Protein AF-W9HS06-F1 (afdb_monomer)

Organism: NCBI:txid660029

Secondary structure (DSSP, 8-state):
-EEEESS-EEEPPP-EEEEEEEGGGEEEEEEEEEEESS-TTS-HHHHHHHIIIIIHHHHHHHHHTT---EEEE---EEEETTEEEE-

Foldseek 3Di:
DWFDQLQDIDDDAPKDFLQAPDPPNDDDGHPTPDMDPNDPVQDPVLVVCCCVVPVNVVSVVCVVVVHGDGGDDDWDWDQDPVGTDTD

InterPro domains:
  IPR000115 Phosphoribosylglycinamide synthetase [PTHR43472] (1-86)
  IPR020561 Phosphoribosylglycinamide synthetase, ATP-grasp (A) domain [PF01071] (1-85)

Nearest PDB structures (foldseek):
  7lvo-assembly1_A  TM=9.829E-01  e=1.763E-05  Cryptococcus neoformans H99
  2qk4-assembly1_A  TM=9.351E-01  e=1.544E-05  Homo sapiens
  2qk4-assembly2_B  TM=9.297E-01  e=1.445E-05  Homo sapiens
  5vev-assembly2_B  TM=9.594E-01  e=4.466E-05  Neisseria gono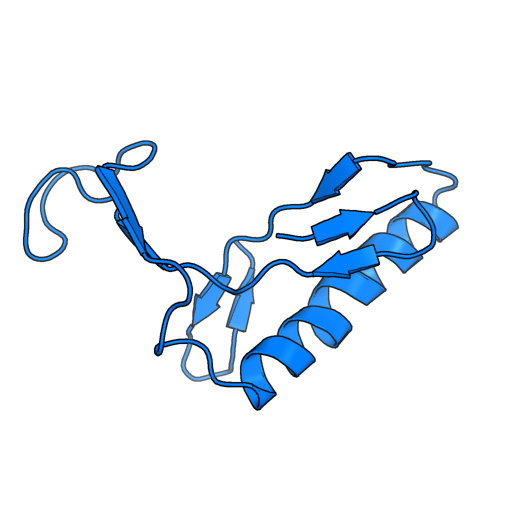rrhoeae NCCP11945
  2yw2-assembly1_A  TM=9.746E-01  e=1.209E-04  Aquifex aeolicus

Radius of gyration: 14.61 Å; Cα contacts (8 Å, |Δi|>4): 122; chains: 1; bounding box: 32×26×40 Å

Structure (mmCIF, N/CA/C/O backbone):
data_AF-W9HS06-F1
#
_entry.id   AF-W9HS06-F1
#
loop_
_atom_site.group_PDB
_atom_site.id
_atom_site.type_symbol
_atom_site.label_atom_id
_atom_site.label_alt_id
_atom_site.label_comp_id
_atom_site.label_asym_id
_atom_site.label_entity_id
_atom_site.label_seq_id
_atom_site.pdbx_PDB_ins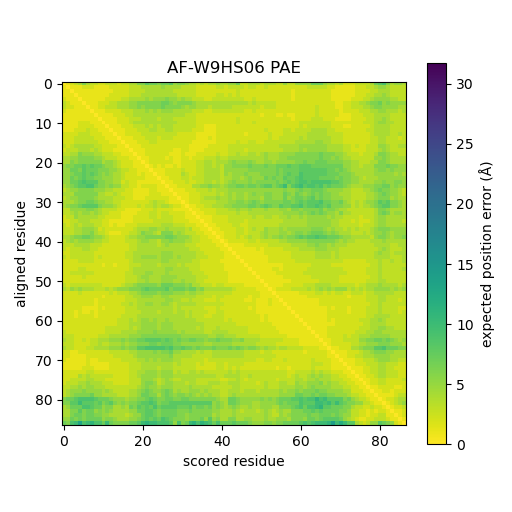_code
_atom_site.Cartn_x
_atom_site.Cartn_y
_atom_site.Cartn_z
_atom_site.occupancy
_atom_site.B_iso_or_equiv
_atom_site.auth_seq_id
_atom_site.auth_comp_id
_atom_site.auth_asym_id
_atom_site.auth_atom_id
_atom_site.pdbx_PDB_model_num
ATOM 1 N N . MET A 1 1 ? -2.526 -1.720 -0.640 1.00 93.38 1 MET A N 1
ATOM 2 C CA . MET A 1 1 ? -3.746 -0.897 -0.482 1.00 93.38 1 MET A CA 1
ATOM 3 C C . MET A 1 1 ? -4.685 -1.589 0.490 1.00 93.38 1 MET A C 1
ATOM 5 O O . MET A 1 1 ? -4.714 -2.815 0.492 1.00 93.38 1 MET A O 1
ATOM 9 N N . ALA A 1 2 ? -5.446 -0.838 1.281 1.00 95.88 2 ALA A N 1
ATOM 10 C CA . ALA A 1 2 ? -6.514 -1.349 2.133 1.00 95.88 2 ALA A CA 1
ATOM 11 C C . ALA A 1 2 ? -7.776 -0.497 2.013 1.00 95.88 2 ALA A C 1
ATOM 13 O O . ALA A 1 2 ? -7.685 0.698 1.736 1.00 95.88 2 ALA A O 1
ATOM 14 N N . LEU A 1 3 ? -8.925 -1.118 2.268 1.00 97.50 3 LEU A N 1
ATOM 15 C CA . LEU A 1 3 ? -10.174 -0.439 2.599 1.00 97.50 3 LEU A CA 1
ATOM 16 C C . LEU A 1 3 ? -10.294 -0.394 4.125 1.00 97.50 3 LEU A C 1
ATOM 18 O O . LEU A 1 3 ? -10.092 -1.418 4.777 1.00 97.50 3 LEU A O 1
ATOM 22 N N . THR A 1 4 ? -10.623 0.760 4.691 1.00 96.75 4 THR A N 1
ATOM 23 C CA . THR A 1 4 ? -10.801 0.955 6.133 1.00 96.75 4 THR A CA 1
ATOM 24 C C . THR A 1 4 ? -12.099 1.696 6.438 1.00 96.75 4 THR A C 1
ATOM 26 O O . THR A 1 4 ? -12.561 2.510 5.641 1.00 96.75 4 THR A O 1
ATOM 29 N N . ASP A 1 5 ? -12.688 1.405 7.595 1.00 95.38 5 ASP A N 1
ATOM 30 C CA . ASP A 1 5 ? -13.807 2.152 8.182 1.00 95.38 5 ASP A CA 1
ATOM 31 C C . ASP A 1 5 ? -13.332 3.208 9.210 1.00 95.38 5 ASP A C 1
ATOM 33 O O . ASP A 1 5 ? -14.148 3.785 9.923 1.00 95.38 5 ASP A O 1
ATOM 37 N N . GLY A 1 6 ? -12.016 3.442 9.311 1.00 93.31 6 GLY A N 1
ATOM 38 C CA . GLY A 1 6 ? -11.378 4.300 10.315 1.00 93.31 6 GLY A CA 1
ATOM 39 C C . GLY A 1 6 ? -10.941 3.573 11.595 1.00 93.31 6 GLY A C 1
ATOM 40 O O . GLY A 1 6 ? -10.199 4.143 12.392 1.00 93.31 6 GLY A O 1
ATOM 41 N N . ARG A 1 7 ? -11.349 2.314 11.809 1.00 93.00 7 ARG A N 1
ATOM 42 C CA . ARG A 1 7 ? -10.996 1.513 13.006 1.00 93.00 7 ARG A CA 1
ATOM 43 C C . ARG A 1 7 ? -10.461 0.127 12.663 1.00 93.00 7 ARG A C 1
ATOM 45 O O . ARG A 1 7 ? -9.536 -0.366 13.301 1.00 93.00 7 ARG A O 1
ATOM 52 N N . ASN A 1 8 ? -11.040 -0.485 11.644 1.00 94.25 8 ASN A N 1
ATOM 53 C CA . ASN A 1 8 ? -10.691 -1.767 11.062 1.00 94.25 8 ASN A CA 1
ATOM 54 C C . ASN A 1 8 ? -10.251 -1.555 9.615 1.00 94.25 8 ASN A C 1
ATOM 56 O O . ASN A 1 8 ? -10.539 -0.531 8.991 1.00 94.25 8 ASN A O 1
ATOM 60 N N . PHE A 1 9 ? -9.567 -2.544 9.050 1.00 96.00 9 PHE A N 1
ATOM 61 C CA . PHE A 1 9 ? -9.172 -2.505 7.651 1.00 96.00 9 PHE A CA 1
ATOM 62 C C . PHE A 1 9 ? -9.136 -3.900 7.033 1.00 96.00 9 PHE A C 1
ATOM 64 O O . PHE A 1 9 ? -8.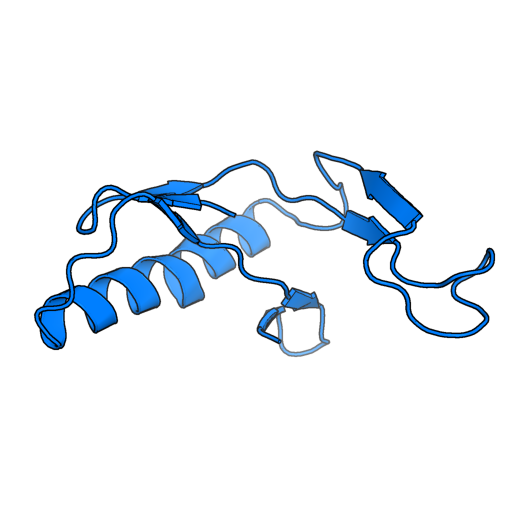943 -4.902 7.718 1.00 96.00 9 PHE A O 1
ATOM 71 N N . THR A 1 10 ? -9.294 -3.955 5.715 1.00 96.19 10 THR A N 1
ATOM 72 C CA . THR A 1 10 ? -9.078 -5.145 4.888 1.00 96.19 10 THR A CA 1
ATOM 73 C C . THR A 1 10 ? -8.071 -4.802 3.801 1.00 96.19 10 THR A C 1
ATOM 75 O O . THR A 1 10 ? -8.260 -3.843 3.052 1.00 96.19 10 THR A O 1
ATOM 78 N N . MET A 1 11 ? -6.987 -5.571 3.720 1.00 95.00 11 MET A N 1
ATOM 79 C CA . MET A 1 11 ? -5.944 -5.378 2.712 1.00 95.00 11 MET A CA 1
ATOM 80 C C . MET A 1 11 ? -6.347 -6.020 1.381 1.00 95.00 11 MET A C 1
ATOM 82 O O . MET A 1 11 ? -6.794 -7.164 1.343 1.00 95.00 11 MET A O 1
ATOM 86 N N . PHE A 1 12 ? -6.119 -5.303 0.285 1.00 95.50 12 PHE A N 1
ATOM 87 C CA . PHE A 1 12 ? -6.158 -5.862 -1.064 1.00 95.50 12 PHE A CA 1
ATOM 88 C C . PHE A 1 12 ? -4.868 -6.643 -1.361 1.00 95.50 12 PHE A C 1
ATOM 90 O O . PHE A 1 12 ? -3.839 -6.369 -0.728 1.00 95.50 12 PHE A O 1
ATOM 97 N N . PRO A 1 13 ? -4.879 -7.568 -2.341 1.00 94.62 13 PRO A N 1
ATOM 98 C CA . PRO A 1 13 ? -3.665 -8.250 -2.774 1.00 94.62 13 PRO A CA 1
ATOM 99 C C . PRO A 1 13 ? -2.563 -7.257 -3.189 1.00 94.62 13 PRO A C 1
ATOM 101 O O . PRO A 1 13 ? -2.865 -6.177 -3.712 1.00 94.62 13 PRO A O 1
ATOM 104 N N . PRO A 1 14 ? -1.280 -7.589 -2.965 1.00 93.88 14 PRO A N 1
ATOM 105 C CA . PRO A 1 14 ? -0.179 -6.717 -3.348 1.00 93.88 14 PRO A CA 1
ATOM 106 C C . PRO A 1 14 ? -0.056 -6.658 -4.874 1.00 93.88 14 PRO A C 1
ATOM 108 O O . PRO A 1 14 ? -0.172 -7.680 -5.552 1.00 93.88 14 PRO A O 1
ATOM 111 N N . TYR A 1 15 ? 0.244 -5.479 -5.413 1.00 94.25 15 TYR A N 1
ATOM 112 C CA . TYR A 1 15 ? 0.500 -5.278 -6.839 1.00 94.25 15 TYR A CA 1
ATOM 113 C C . TYR A 1 15 ? 1.909 -4.732 -7.069 1.00 94.25 15 TYR A C 1
ATOM 115 O O . TYR A 1 15 ? 2.526 -4.156 -6.172 1.00 94.25 15 TYR A O 1
ATOM 123 N N . LEU A 1 16 ? 2.426 -4.939 -8.277 1.00 92.81 16 LEU A N 1
ATOM 124 C CA . LEU A 1 16 ? 3.633 -4.281 -8.768 1.00 92.81 16 LEU A CA 1
ATOM 125 C C . LEU A 1 16 ? 3.224 -3.217 -9.781 1.00 92.81 16 LEU A C 1
ATOM 127 O O . LEU A 1 16 ? 2.513 -3.536 -10.731 1.00 92.81 16 LEU A O 1
ATOM 131 N N . ASP A 1 17 ? 3.682 -1.987 -9.575 1.00 92.75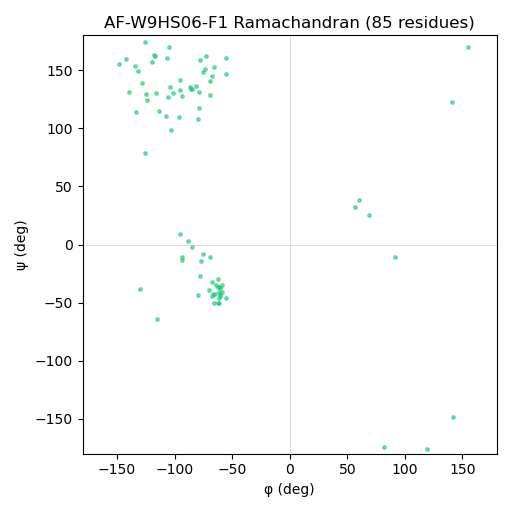 17 ASP A N 1
ATOM 132 C CA . ASP A 1 17 ? 3.422 -0.853 -10.460 1.00 92.75 17 ASP A CA 1
ATOM 133 C C . ASP A 1 17 ? 4.655 -0.517 -11.304 1.00 92.75 17 ASP A C 1
ATOM 135 O O . ASP A 1 17 ? 5.784 -0.485 -10.800 1.00 92.75 17 ASP A O 1
ATOM 139 N N . PHE A 1 18 ? 4.444 -0.278 -12.594 1.00 93.75 18 PHE A N 1
ATOM 140 C CA . PHE A 1 18 ? 5.491 0.056 -13.553 1.00 93.75 18 PHE A CA 1
ATOM 141 C C . PHE A 1 18 ? 5.448 1.555 -13.826 1.00 93.75 18 PHE A C 1
ATOM 143 O O . PHE A 1 18 ? 4.644 2.025 -14.621 1.00 93.75 18 PHE A O 1
ATOM 150 N N . LYS A 1 19 ? 6.316 2.325 -13.166 1.00 92.62 19 LYS A N 1
ATOM 151 C CA . LYS A 1 19 ? 6.295 3.797 -13.253 1.00 92.62 19 LYS A CA 1
ATOM 152 C C . LYS A 1 19 ? 7.229 4.380 -14.319 1.00 92.62 19 LYS A C 1
ATOM 154 O O . LYS A 1 19 ? 7.142 5.567 -14.605 1.00 92.62 19 LYS A O 1
ATOM 159 N N . THR A 1 20 ? 8.115 3.599 -14.925 1.00 95.50 20 THR A N 1
ATOM 160 C CA . THR A 1 20 ? 9.111 4.080 -15.900 1.00 95.50 20 THR A CA 1
ATOM 161 C C . THR A 1 20 ? 8.534 4.145 -17.311 1.00 95.50 20 THR A C 1
ATOM 163 O O . THR A 1 20 ? 7.876 3.213 -17.760 1.00 95.50 20 THR A O 1
ATOM 166 N N . HIS A 1 21 ? 8.770 5.253 -18.021 1.00 95.19 21 HIS A N 1
ATOM 167 C CA . HIS A 1 21 ? 8.164 5.497 -19.336 1.00 95.19 21 HIS A CA 1
ATOM 168 C C . HIS A 1 21 ? 8.562 4.469 -20.412 1.00 95.19 21 HIS A C 1
ATOM 170 O O . HIS A 1 21 ? 7.794 4.232 -21.344 1.00 95.19 21 HIS A O 1
ATOM 176 N N . LYS A 1 22 ? 9.764 3.886 -20.318 1.00 94.56 22 LYS A N 1
ATOM 177 C CA . LYS A 1 22 ? 10.291 2.912 -21.282 1.00 94.56 22 LYS A CA 1
ATOM 178 C C . LYS A 1 22 ? 10.542 1.558 -20.621 1.00 94.56 22 LYS A C 1
ATOM 180 O O . LYS A 1 22 ? 10.667 1.447 -19.403 1.00 94.56 22 LYS A O 1
ATOM 185 N N . GLU A 1 23 ? 10.683 0.535 -21.458 1.00 94.12 23 GLU A N 1
ATOM 186 C CA . GLU A 1 23 ? 11.044 -0.820 -21.039 1.00 94.12 23 GLU A CA 1
ATOM 187 C C . GLU A 1 23 ? 12.348 -0.870 -20.226 1.00 94.12 23 GLU A C 1
ATOM 189 O O . GLU A 1 23 ? 13.189 0.032 -20.284 1.00 94.12 23 GLU A O 1
ATOM 194 N N . ASN A 1 24 ? 12.531 -1.966 -19.483 1.00 92.06 24 ASN A N 1
ATOM 195 C CA . ASN A 1 24 ? 13.722 -2.226 -18.666 1.00 92.06 24 ASN A CA 1
ATOM 196 C C . ASN A 1 24 ? 14.020 -1.130 -17.629 1.00 92.06 24 ASN A C 1
ATOM 198 O O . ASN A 1 24 ? 15.177 -0.883 -17.296 1.00 92.06 24 ASN A O 1
ATOM 202 N N . ASN A 1 25 ? 12.975 -0.487 -17.104 1.00 89.62 25 ASN A N 1
ATOM 203 C CA . ASN A 1 25 ? 13.076 0.588 -16.120 1.00 89.62 25 ASN A CA 1
ATOM 204 C C . ASN A 1 25 ? 13.864 1.820 -16.595 1.00 89.62 25 ASN A C 1
ATOM 206 O O . ASN A 1 25 ? 14.592 2.426 -15.811 1.00 89.62 25 ASN A O 1
ATOM 210 N N . GLN A 1 26 ? 13.720 2.201 -17.867 1.00 95.25 26 GLN A N 1
ATOM 211 C CA . GLN A 1 26 ? 14.427 3.347 -18.443 1.00 95.25 26 GLN A CA 1
ATOM 212 C C . GLN A 1 26 ? 13.517 4.558 -18.687 1.00 95.25 26 GLN A C 1
ATOM 214 O O . GLN A 1 26 ? 12.299 4.453 -18.833 1.00 95.25 26 GLN A O 1
ATOM 219 N N . GLY A 1 27 ? 14.142 5.730 -18.811 1.00 94.75 27 GLY A N 1
ATOM 220 C CA . GLY A 1 27 ? 13.449 6.990 -19.074 1.00 94.75 27 GLY A CA 1
ATOM 221 C C . GLY A 1 27 ? 12.853 7.639 -17.818 1.00 94.75 27 GLY A C 1
ATOM 222 O O . GLY A 1 27 ? 13.115 7.191 -16.702 1.00 94.75 27 GLY A O 1
ATOM 223 N N . PRO A 1 28 ? 12.093 8.736 -17.988 1.00 96.31 28 PRO A N 1
ATOM 224 C CA . PRO A 1 28 ? 11.513 9.464 -16.866 1.00 96.31 28 PRO A CA 1
ATOM 225 C C . PRO A 1 28 ? 10.463 8.628 -16.123 1.00 96.31 28 PRO A C 1
ATOM 227 O O . PRO A 1 28 ? 9.803 7.760 -16.703 1.00 96.31 28 PRO A O 1
ATOM 230 N N . MET A 1 29 ? 10.293 8.933 -14.835 1.00 94.38 29 MET A N 1
ATOM 231 C CA . MET A 1 29 ? 9.175 8.436 -14.035 1.00 94.38 29 MET A CA 1
ATOM 232 C C . MET A 1 29 ? 7.858 9.044 -14.534 1.00 94.38 29 MET A C 1
ATOM 234 O O . MET A 1 29 ? 7.803 10.201 -14.946 1.00 94.38 29 MET A O 1
ATOM 238 N N . THR A 1 30 ? 6.795 8.256 -14.469 1.00 95.38 30 THR A N 1
ATOM 239 C CA . THR A 1 30 ? 5.419 8.597 -14.843 1.00 95.38 30 THR A CA 1
ATOM 240 C C . THR A 1 30 ? 4.487 8.317 -13.661 1.00 95.38 30 THR A C 1
ATOM 242 O O . THR A 1 30 ? 4.909 7.751 -12.651 1.00 95.38 30 THR A O 1
ATOM 245 N N . GLY A 1 31 ? 3.208 8.678 -13.789 1.00 90.75 31 GLY A N 1
ATOM 246 C CA . GLY A 1 31 ? 2.184 8.307 -12.805 1.00 90.75 31 GLY A CA 1
ATOM 247 C C . GLY A 1 31 ? 1.832 6.812 -12.784 1.00 90.75 31 GLY A C 1
ATOM 248 O O . GLY A 1 31 ? 1.146 6.388 -11.862 1.00 90.75 31 GLY A O 1
ATOM 249 N N . GLY A 1 32 ? 2.290 6.034 -13.773 1.00 92.75 32 GLY A N 1
ATOM 250 C CA . GLY A 1 32 ? 1.996 4.610 -13.936 1.00 92.75 32 GLY A CA 1
ATOM 251 C C . GLY A 1 32 ? 1.793 4.251 -15.410 1.00 92.75 32 GLY A C 1
ATOM 252 O O . GLY A 1 32 ? 0.936 4.817 -16.084 1.00 92.75 32 GLY A O 1
ATOM 253 N N . MET A 1 33 ? 2.580 3.304 -15.912 1.00 95.94 33 MET A N 1
ATOM 254 C CA . MET A 1 33 ? 2.450 2.714 -17.252 1.00 95.94 33 MET A CA 1
ATOM 255 C C . MET A 1 33 ? 1.609 1.432 -17.239 1.00 95.94 33 MET A C 1
ATOM 257 O O . MET A 1 33 ? 1.202 0.948 -18.293 1.00 95.94 33 MET A O 1
ATOM 261 N N . GLY A 1 34 ? 1.350 0.874 -16.055 1.00 94.56 34 GLY A N 1
ATOM 262 C CA . GLY A 1 34 ? 0.551 -0.329 -15.855 1.00 94.56 34 GLY A CA 1
ATOM 263 C C . GLY A 1 34 ? 0.930 -1.048 -14.565 1.00 94.56 34 GLY A C 1
ATOM 264 O O . GLY A 1 34 ? 1.941 -0.732 -13.942 1.00 94.56 34 GLY A O 1
ATOM 265 N N . CYS A 1 35 ? 0.137 -2.046 -14.174 1.00 94.44 35 CYS A N 1
ATOM 266 C CA . CYS A 1 35 ? 0.381 -2.828 -12.966 1.00 94.44 35 CYS A CA 1
ATOM 267 C C . CYS A 1 35 ? 0.041 -4.314 -13.147 1.00 94.44 35 CYS A C 1
ATOM 269 O O . CYS A 1 35 ? -0.717 -4.696 -14.039 1.00 94.44 35 CYS A O 1
ATOM 271 N N . VAL A 1 36 ? 0.606 -5.158 -12.278 1.00 95.06 36 VAL A N 1
ATOM 272 C CA . VAL A 1 36 ? 0.297 -6.595 -12.192 1.00 95.06 36 VAL A CA 1
ATOM 273 C C . VAL A 1 36 ? -0.132 -6.937 -10.769 1.00 95.06 36 VAL A C 1
ATOM 275 O O . VAL A 1 36 ? 0.571 -6.607 -9.810 1.00 95.06 36 VAL A O 1
ATOM 278 N N . CYS A 1 37 ? -1.274 -7.616 -10.639 1.00 95.00 37 CYS A N 1
ATOM 279 C CA . CYS A 1 37 ? -1.868 -8.022 -9.368 1.00 95.00 37 CYS A CA 1
ATOM 280 C C . CYS A 1 37 ? -2.450 -9.452 -9.463 1.00 95.00 37 CYS A C 1
ATOM 282 O O . CYS A 1 37 ? -3.205 -9.714 -10.401 1.00 95.00 37 CYS A O 1
ATOM 284 N N . PRO A 1 38 ? -2.150 -10.363 -8.514 1.00 93.31 38 PRO A N 1
ATOM 285 C CA . PRO A 1 38 ? -1.187 -10.203 -7.425 1.00 93.31 38 PRO A CA 1
ATOM 286 C C . PRO A 1 38 ? 0.264 -10.275 -7.927 1.00 93.31 38 PRO A C 1
ATOM 288 O O . PRO A 1 38 ? 0.566 -10.952 -8.909 1.00 93.31 38 PRO A O 1
ATOM 291 N N . THR A 1 39 ? 1.186 -9.599 -7.245 1.00 91.12 39 THR A N 1
ATOM 292 C CA . THR A 1 39 ? 2.623 -9.724 -7.533 1.00 91.12 39 THR A CA 1
ATOM 293 C C . THR A 1 39 ? 3.256 -10.884 -6.769 1.00 91.12 39 THR A C 1
ATOM 295 O O . THR A 1 39 ? 3.081 -11.010 -5.561 1.00 91.12 39 THR A O 1
ATOM 298 N N . ILE A 1 40 ? 4.082 -11.680 -7.452 1.00 90.19 40 ILE A N 1
ATOM 299 C CA . ILE A 1 40 ? 4.900 -12.734 -6.825 1.00 90.19 40 ILE A CA 1
ATOM 300 C C . ILE A 1 40 ? 6.117 -12.181 -6.067 1.00 90.19 40 ILE A C 1
ATOM 302 O O . ILE A 1 40 ? 6.811 -12.924 -5.382 1.00 90.19 40 ILE A O 1
ATOM 306 N N . ARG A 1 41 ? 6.405 -10.876 -6.194 1.00 89.25 41 ARG A N 1
ATOM 307 C CA . ARG A 1 41 ? 7.543 -10.230 -5.514 1.00 89.25 41 ARG A CA 1
ATOM 308 C C . ARG A 1 41 ? 7.289 -9.968 -4.029 1.00 89.25 41 ARG A C 1
ATOM 310 O O . ARG A 1 41 ? 8.227 -9.638 -3.312 1.00 89.25 41 ARG A O 1
ATOM 317 N N . CYS A 1 42 ? 6.038 -10.067 -3.587 1.00 89.38 42 CYS A N 1
ATOM 318 C CA . CYS A 1 42 ? 5.656 -9.909 -2.193 1.00 89.38 42 CYS A CA 1
ATOM 319 C C . CYS A 1 42 ? 5.297 -11.285 -1.636 1.00 89.38 42 CYS A C 1
ATOM 321 O O . CYS A 1 42 ? 4.293 -11.872 -2.037 1.00 89.38 42 CYS A O 1
ATOM 323 N N . THR A 1 43 ? 6.128 -11.813 -0.738 1.00 90.31 43 THR A N 1
ATOM 324 C CA . THR A 1 43 ? 5.811 -13.065 -0.046 1.00 90.31 43 THR A CA 1
ATOM 325 C C . THR A 1 43 ? 4.701 -12.838 0.976 1.00 90.31 43 THR A C 1
ATOM 327 O O . THR A 1 43 ? 4.455 -11.716 1.420 1.00 90.31 43 THR A O 1
ATOM 330 N N . GLU A 1 44 ? 4.059 -13.915 1.417 1.00 90.88 44 GLU A N 1
ATOM 331 C CA . GLU A 1 44 ? 3.044 -13.834 2.468 1.00 90.88 44 GLU A CA 1
ATOM 332 C C . GLU A 1 44 ? 3.604 -13.251 3.776 1.00 90.88 44 GLU A C 1
ATOM 334 O O . GLU A 1 44 ? 2.976 -12.390 4.388 1.00 90.88 44 GLU A O 1
ATOM 339 N N . SER A 1 45 ? 4.827 -13.631 4.163 1.00 90.19 45 SER A N 1
ATOM 340 C CA . SER A 1 45 ? 5.493 -13.067 5.344 1.00 90.19 45 SER A CA 1
ATOM 341 C C . SER A 1 45 ? 5.718 -11.557 5.224 1.00 90.19 45 SER A C 1
ATOM 343 O O . SER A 1 45 ? 5.480 -10.821 6.182 1.00 90.19 45 SER A O 1
ATOM 345 N N . MET A 1 46 ? 6.114 -11.075 4.043 1.00 88.69 46 MET A N 1
ATOM 346 C CA . MET A 1 46 ? 6.264 -9.644 3.775 1.00 88.69 46 MET A CA 1
ATOM 347 C C . MET A 1 46 ? 4.915 -8.929 3.812 1.00 88.69 46 MET A C 1
ATOM 349 O O . MET A 1 46 ? 4.806 -7.859 4.403 1.00 88.69 46 MET A O 1
ATOM 353 N N . PHE A 1 47 ? 3.877 -9.525 3.227 1.00 91.00 47 PHE A N 1
ATOM 354 C CA . PHE A 1 47 ? 2.530 -8.965 3.242 1.00 91.00 47 PHE A CA 1
ATOM 355 C C . PHE A 1 47 ? 1.990 -8.809 4.671 1.00 91.00 47 PHE A C 1
ATOM 357 O O . PHE A 1 47 ? 1.453 -7.754 5.012 1.00 91.00 47 PHE A O 1
ATOM 364 N N . GLN A 1 48 ? 2.201 -9.807 5.533 1.00 91.06 48 GLN A N 1
ATOM 365 C CA . GLN A 1 48 ? 1.831 -9.729 6.950 1.00 91.06 48 GLN A CA 1
ATOM 366 C C . GLN A 1 48 ? 2.635 -8.659 7.699 1.00 91.06 48 GLN A C 1
ATOM 368 O O . GLN A 1 48 ? 2.060 -7.874 8.457 1.00 91.06 48 GLN A O 1
ATOM 373 N N . ALA A 1 49 ? 3.944 -8.564 7.441 1.00 88.88 49 ALA A N 1
ATOM 374 C CA . ALA A 1 49 ? 4.783 -7.511 8.011 1.00 88.88 49 ALA A CA 1
ATOM 375 C C . ALA A 1 49 ? 4.314 -6.110 7.586 1.00 88.88 49 ALA A C 1
ATOM 377 O O . ALA A 1 49 ? 4.302 -5.194 8.404 1.00 88.88 49 ALA A O 1
ATOM 378 N N . LEU A 1 50 ? 3.862 -5.941 6.339 1.00 90.25 50 LEU A N 1
ATOM 379 C CA . LEU A 1 50 ? 3.291 -4.684 5.851 1.00 90.25 50 LEU A CA 1
ATOM 380 C C . LEU A 1 50 ? 1.950 -4.353 6.516 1.00 90.25 50 LEU A C 1
ATOM 382 O O . LEU A 1 50 ? 1.727 -3.215 6.936 1.00 90.25 50 LEU A O 1
ATOM 386 N N . ALA A 1 51 ? 1.066 -5.343 6.647 1.00 92.06 51 ALA A N 1
ATOM 387 C CA . ALA A 1 51 ? -0.233 -5.164 7.285 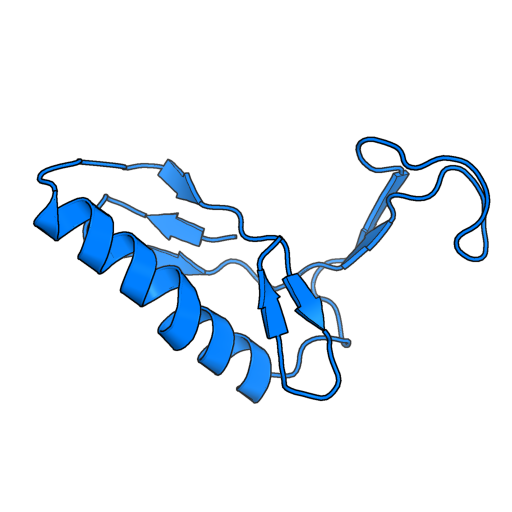1.00 92.06 51 ALA A CA 1
ATOM 388 C C . ALA A 1 51 ? -0.092 -4.741 8.759 1.00 92.06 51 ALA A C 1
ATOM 390 O O . ALA A 1 51 ? -0.742 -3.789 9.194 1.00 92.06 51 ALA A O 1
ATOM 391 N N . GLN A 1 52 ? 0.787 -5.399 9.519 1.00 90.62 52 GLN A N 1
ATOM 392 C CA . GLN A 1 52 ? 1.000 -5.093 10.938 1.00 90.62 52 GLN A CA 1
ATOM 393 C C . GLN A 1 52 ? 1.895 -3.863 11.148 1.00 90.62 52 GLN A C 1
ATOM 395 O O . GLN A 1 52 ? 1.610 -3.011 11.990 1.00 90.62 52 GLN A O 1
ATOM 400 N N . GLY A 1 53 ? 2.982 -3.766 10.384 1.00 87.75 53 GLY A N 1
ATOM 401 C CA . GLY A 1 53 ? 4.018 -2.751 10.550 1.00 87.75 53 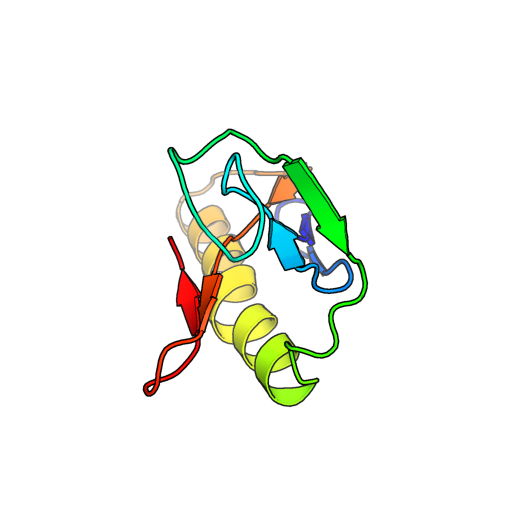GLY A CA 1
ATOM 402 C C . GLY A 1 53 ? 3.647 -1.381 9.996 1.00 87.75 53 GLY A C 1
ATOM 403 O O . GLY A 1 53 ? 4.128 -0.381 10.520 1.00 87.75 53 GLY A O 1
ATOM 404 N N . PHE A 1 54 ? 2.778 -1.315 8.987 1.00 90.81 54 PHE A N 1
ATOM 405 C CA . PHE A 1 54 ? 2.333 -0.046 8.417 1.00 90.81 54 PHE A CA 1
ATOM 406 C C . PHE A 1 54 ? 0.843 0.170 8.641 1.00 90.81 54 PHE A C 1
ATOM 408 O O . PHE A 1 54 ? 0.479 1.069 9.392 1.00 90.81 54 PHE A O 1
ATOM 415 N N . MET A 1 55 ? -0.022 -0.672 8.067 1.00 93.50 55 MET A N 1
ATOM 416 C CA . MET A 1 55 ? -1.462 -0.386 8.042 1.00 93.50 55 MET A CA 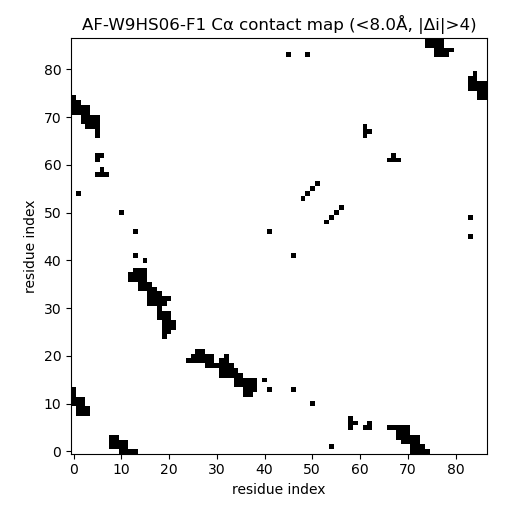1
ATOM 417 C C . MET A 1 55 ? -2.073 -0.308 9.447 1.00 93.50 55 MET A C 1
ATOM 419 O O . MET A 1 55 ? -2.699 0.692 9.790 1.00 93.50 55 MET A O 1
ATOM 423 N N . ALA A 1 56 ? -1.825 -1.305 10.302 1.00 94.56 56 ALA A N 1
ATOM 424 C CA . ALA A 1 56 ? -2.338 -1.298 11.673 1.00 94.56 56 ALA A CA 1
ATOM 425 C C . ALA A 1 56 ? -1.816 -0.103 12.491 1.00 94.56 56 ALA A C 1
ATOM 427 O O . ALA A 1 56 ? -2.559 0.482 13.280 1.00 94.56 56 ALA A O 1
ATOM 428 N N . ARG A 1 57 ? -0.555 0.302 12.277 1.00 94.44 57 ARG A N 1
ATOM 429 C CA . ARG A 1 57 ? 0.027 1.480 12.938 1.00 94.44 57 ARG A CA 1
ATOM 430 C C . ARG A 1 57 ? -0.576 2.785 12.428 1.00 94.44 57 ARG A C 1
ATOM 432 O O . ARG A 1 57 ? -0.829 3.664 13.246 1.00 94.44 57 ARG A O 1
ATOM 439 N N . THR A 1 58 ? -0.840 2.897 11.128 1.00 94.81 58 THR A N 1
ATOM 440 C CA . THR A 1 58 ? -1.520 4.052 10.528 1.00 94.81 58 THR A CA 1
ATOM 441 C C . THR A 1 58 ? -2.926 4.207 11.097 1.00 94.81 58 THR A C 1
ATOM 443 O O . THR A 1 58 ? -3.247 5.277 11.604 1.00 94.81 58 THR A O 1
ATOM 446 N N . ILE A 1 59 ? -3.731 3.138 11.114 1.00 95.75 59 ILE A N 1
ATOM 447 C CA . ILE A 1 59 ? -5.088 3.175 11.688 1.00 95.75 59 ILE A CA 1
ATOM 448 C C . ILE A 1 59 ? -5.056 3.534 13.180 1.00 95.75 59 ILE A C 1
ATOM 450 O O . ILE A 1 59 ? -5.808 4.396 13.630 1.00 95.75 59 ILE A O 1
ATOM 454 N N . ALA A 1 60 ? -4.140 2.940 13.952 1.00 95.50 60 ALA A N 1
ATOM 455 C CA . ALA A 1 60 ? -3.987 3.276 15.367 1.00 95.50 60 ALA A CA 1
ATOM 456 C C . ALA A 1 60 ? -3.546 4.735 15.593 1.00 95.50 60 ALA A C 1
ATOM 458 O O . ALA A 1 60 ? -3.949 5.347 16.581 1.00 95.50 60 ALA A O 1
ATOM 459 N N . GLY A 1 61 ? -2.711 5.288 14.709 1.00 96.19 61 GLY A N 1
ATOM 460 C CA . GLY A 1 61 ? -2.298 6.692 14.740 1.00 96.19 61 GLY A CA 1
ATOM 461 C C . GLY A 1 61 ? -3.467 7.638 14.481 1.00 96.19 61 GLY A C 1
ATOM 462 O O . GLY A 1 61 ? -3.730 8.510 15.304 1.00 96.19 61 GLY A O 1
ATOM 463 N N . LEU A 1 62 ? -4.226 7.389 13.410 1.00 95.81 62 LEU A N 1
ATOM 464 C CA . LEU A 1 62 ? -5.431 8.154 13.068 1.00 95.81 62 LEU A CA 1
ATOM 465 C C . LEU A 1 62 ? -6.432 8.174 14.231 1.00 95.81 62 LEU A C 1
ATOM 467 O O . LEU A 1 62 ? -6.885 9.241 14.645 1.00 95.81 62 LEU A O 1
ATOM 471 N N . GLY A 1 63 ? -6.684 7.012 14.842 1.00 95.50 63 GLY A N 1
ATOM 472 C CA . GLY A 1 63 ? -7.557 6.912 16.011 1.00 95.50 63 GLY A CA 1
ATOM 473 C C . GLY A 1 63 ? -7.052 7.699 17.228 1.00 95.50 63 GLY A C 1
ATOM 474 O O . GLY A 1 63 ? -7.854 8.299 17.941 1.00 95.50 63 GLY A O 1
ATOM 475 N N . LYS A 1 64 ? -5.733 7.746 17.465 1.00 97.19 64 LYS A N 1
ATOM 476 C CA . LYS A 1 64 ? -5.138 8.543 18.558 1.00 97.19 64 LYS A CA 1
ATOM 477 C C . LYS A 1 64 ? -5.273 10.046 18.338 1.00 97.19 64 LYS A C 1
ATOM 479 O O . LYS A 1 64 ? -5.387 10.782 19.313 1.00 97.19 64 LYS A O 1
ATOM 484 N N . GLU A 1 65 ? -5.252 10.489 17.088 1.00 97.12 65 GLU A N 1
ATOM 485 C CA . GLU A 1 65 ? -5.414 11.898 16.718 1.00 97.12 65 GLU A CA 1
ATOM 486 C C . GLU A 1 65 ? -6.888 12.316 16.597 1.00 97.12 65 GLU A C 1
ATOM 488 O O . GLU A 1 65 ? -7.180 13.486 16.365 1.00 97.12 65 GLU A O 1
ATOM 493 N N . GLY A 1 66 ? -7.828 11.382 16.785 1.00 95.69 66 GLY A N 1
ATOM 494 C CA . GLY A 1 66 ? -9.259 11.643 16.622 1.00 95.69 66 GLY A CA 1
ATOM 495 C C . GLY A 1 66 ? -9.656 11.901 15.166 1.00 95.69 66 GLY A C 1
ATOM 496 O O . GLY A 1 66 ? -10.643 12.591 14.916 1.00 95.69 66 GLY A O 1
ATOM 497 N N . LEU A 1 67 ? -8.877 11.379 14.214 1.00 95.38 67 LEU A N 1
ATOM 498 C CA . LEU A 1 67 ? -9.118 11.518 12.784 1.00 95.38 67 LEU A CA 1
ATOM 499 C C . LEU A 1 67 ? -9.855 10.285 12.258 1.00 95.38 67 LEU A C 1
ATOM 501 O O . LEU A 1 67 ? -9.279 9.203 12.143 1.00 95.38 67 LEU A O 1
ATOM 505 N N . ASP A 1 68 ? -11.121 10.462 11.891 1.00 92.75 68 ASP A N 1
ATOM 506 C CA . ASP A 1 68 ? -11.882 9.430 11.190 1.00 92.75 68 ASP A CA 1
ATOM 507 C C . ASP A 1 68 ? -11.504 9.424 9.702 1.00 92.75 68 ASP A C 1
ATOM 509 O O . ASP A 1 68 ? -11.728 10.398 8.981 1.00 92.75 68 ASP A O 1
ATOM 513 N N . PHE A 1 69 ? -10.948 8.306 9.227 1.00 95.56 69 PHE A N 1
ATOM 514 C CA . PHE A 1 69 ? -10.584 8.116 7.820 1.00 95.56 69 PHE A CA 1
ATOM 515 C C . PHE A 1 69 ? -11.222 6.840 7.248 1.00 95.56 69 PHE A C 1
ATOM 517 O O . PHE A 1 69 ? -10.561 5.806 7.142 1.00 95.56 69 PHE A O 1
ATOM 524 N N . PRO A 1 70 ? -12.514 6.867 6.884 1.00 96.31 70 PRO A N 1
ATOM 525 C CA . PRO A 1 70 ? -13.125 5.796 6.113 1.00 96.31 70 PRO A CA 1
ATOM 526 C C . PRO A 1 70 ? -12.751 5.934 4.632 1.00 96.31 70 PRO A C 1
ATOM 528 O O . PRO A 1 70 ? -12.892 7.003 4.036 1.00 96.31 70 PRO A O 1
ATOM 531 N N . GLY A 1 71 ? -12.300 4.849 4.009 1.00 97.12 71 GLY A N 1
ATOM 532 C CA . GLY A 1 71 ? -11.949 4.839 2.591 1.00 97.12 71 GLY A CA 1
ATOM 533 C C . GLY A 1 71 ? -10.723 3.995 2.284 1.00 97.12 71 GLY A C 1
ATOM 534 O O . GLY A 1 71 ? -10.476 2.970 2.917 1.00 97.12 71 GLY A O 1
ATOM 535 N N . PHE A 1 72 ? -9.967 4.412 1.271 1.00 97.12 72 PHE A N 1
ATOM 536 C CA . PHE A 1 72 ? -8.812 3.669 0.784 1.00 97.12 72 PHE A CA 1
ATOM 537 C C . PHE A 1 72 ? -7.510 4.271 1.292 1.00 97.12 72 PHE A C 1
ATOM 539 O O . PHE A 1 72 ? -7.261 5.462 1.115 1.00 97.12 72 PHE A O 1
ATOM 546 N N . ILE A 1 73 ? -6.647 3.424 1.848 1.00 94.94 73 ILE A N 1
ATOM 547 C CA . ILE A 1 73 ? -5.264 3.781 2.163 1.00 94.94 73 ILE A CA 1
ATOM 548 C C . ILE A 1 73 ? -4.352 2.959 1.256 1.00 94.94 73 ILE A C 1
ATOM 550 O O . ILE A 1 73 ? -4.302 1.725 1.321 1.00 94.94 73 ILE A O 1
ATOM 554 N N . ALA A 1 74 ? -3.633 3.646 0.374 1.00 92.06 74 ALA A N 1
ATOM 555 C CA . ALA A 1 74 ? -2.562 3.063 -0.420 1.00 92.06 74 ALA A CA 1
ATOM 556 C C . ALA A 1 74 ? -1.221 3.307 0.279 1.00 92.06 74 ALA A C 1
ATOM 558 O O . ALA A 1 74 ? -1.009 4.355 0.879 1.00 92.06 74 ALA A O 1
ATOM 559 N N . ILE A 1 75 ? -0.341 2.312 0.218 1.00 88.75 75 ILE A N 1
ATOM 560 C CA . ILE A 1 75 ? 1.027 2.406 0.719 1.00 88.75 75 ILE A CA 1
ATOM 561 C C . ILE A 1 75 ? 1.893 1.832 -0.387 1.00 88.75 75 ILE A C 1
ATOM 563 O O . ILE A 1 75 ? 1.777 0.640 -0.694 1.00 88.75 75 ILE A O 1
ATOM 567 N N . ASP A 1 76 ? 2.708 2.689 -0.986 1.00 89.25 76 ASP A N 1
ATOM 568 C CA . ASP A 1 76 ? 3.753 2.269 -1.903 1.00 89.25 76 ASP A CA 1
ATOM 569 C C . ASP A 1 76 ? 4.987 1.923 -1.073 1.00 89.25 76 ASP A C 1
ATOM 571 O O . ASP A 1 76 ? 5.355 2.639 -0.140 1.00 89.25 76 ASP A O 1
ATOM 575 N N . VAL A 1 77 ? 5.608 0.785 -1.380 1.00 88.50 77 VAL A N 1
ATOM 576 C CA . VAL A 1 77 ? 6.783 0.312 -0.648 1.00 88.50 77 VAL A CA 1
ATOM 577 C C . VAL A 1 77 ? 7.914 -0.032 -1.594 1.00 88.50 77 VAL A C 1
ATOM 579 O O . VAL A 1 77 ? 7.717 -0.668 -2.633 1.00 88.50 77 VAL A O 1
ATOM 582 N N . ILE A 1 78 ? 9.123 0.345 -1.199 1.00 87.19 78 ILE A N 1
ATOM 583 C CA . ILE A 1 78 ? 10.357 -0.143 -1.797 1.00 87.19 78 ILE A CA 1
ATOM 584 C C . ILE A 1 78 ? 10.831 -1.332 -0.970 1.00 87.19 7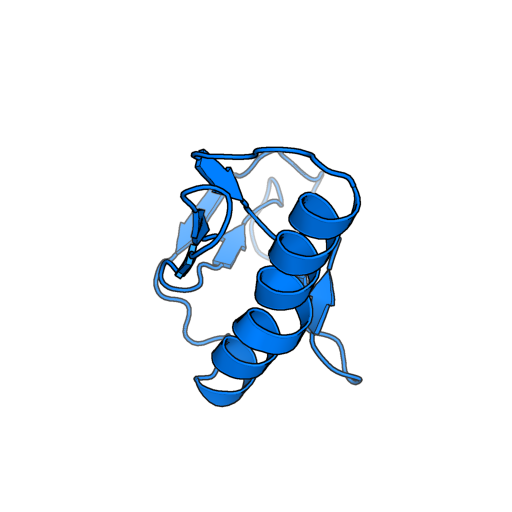8 ILE A C 1
ATOM 586 O O . ILE A 1 78 ? 10.973 -1.261 0.250 1.00 87.19 78 ILE A O 1
ATOM 590 N N . LEU A 1 79 ? 11.091 -2.442 -1.652 1.00 82.62 79 LEU A N 1
ATOM 591 C CA . LEU A 1 79 ? 11.710 -3.609 -1.042 1.00 82.62 79 LEU A CA 1
ATOM 592 C C . LEU A 1 79 ? 13.218 -3.366 -0.956 1.00 82.62 79 LEU A C 1
ATOM 594 O O . LEU A 1 79 ? 13.898 -3.361 -1.983 1.00 82.62 79 LEU A O 1
ATOM 598 N N . THR A 1 80 ? 13.720 -3.130 0.254 1.00 85.19 80 THR A N 1
ATOM 599 C CA . THR A 1 80 ? 15.149 -2.925 0.524 1.00 85.19 80 THR A CA 1
ATOM 600 C C . THR A 1 80 ? 15.759 -4.167 1.174 1.00 85.19 80 THR A C 1
ATOM 602 O O . THR A 1 80 ? 15.039 -5.083 1.575 1.00 85.19 80 THR A O 1
ATOM 605 N N . HIS A 1 81 ? 17.088 -4.202 1.292 1.00 83.12 81 HIS A N 1
ATOM 606 C CA . HIS A 1 81 ? 17.794 -5.277 1.993 1.00 83.12 81 HIS A CA 1
ATOM 607 C C . HIS A 1 81 ? 17.366 -5.398 3.467 1.00 83.12 81 HIS A C 1
ATOM 609 O O . HIS A 1 81 ? 17.249 -6.505 3.984 1.00 83.12 81 HIS A O 1
ATOM 615 N N . ASP A 1 82 ? 17.058 -4.273 4.115 1.00 84.31 82 ASP A N 1
ATOM 616 C CA . ASP A 1 82 ? 16.694 -4.226 5.537 1.00 84.31 82 ASP A CA 1
ATOM 617 C C . ASP A 1 82 ? 15.184 -4.421 5.767 1.00 84.31 82 ASP A C 1
ATOM 619 O O . ASP A 1 82 ? 14.697 -4.366 6.896 1.00 84.31 82 ASP A O 1
ATOM 623 N N . GLY A 1 83 ? 14.433 -4.670 4.690 1.00 77.94 83 GLY A N 1
ATOM 624 C CA . GLY A 1 83 ? 12.992 -4.887 4.700 1.00 77.94 83 GLY A CA 1
ATOM 625 C C . GLY A 1 83 ? 12.205 -3.860 3.874 1.00 77.94 83 GLY A C 1
ATOM 626 O O . GLY A 1 83 ? 12.777 -3.021 3.171 1.00 77.94 83 GLY A O 1
ATOM 627 N N . PRO A 1 84 ? 10.863 -3.940 3.902 1.00 83.12 84 PRO A N 1
ATOM 628 C CA . PRO A 1 84 ? 10.002 -3.009 3.183 1.00 83.12 84 PRO A CA 1
ATOM 629 C C 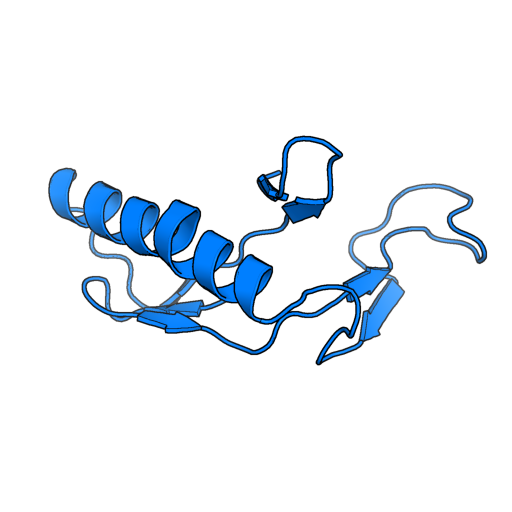. PRO A 1 84 ? 10.049 -1.609 3.809 1.00 83.12 84 PRO A C 1
ATOM 631 O O . PRO A 1 84 ? 9.809 -1.459 5.007 1.00 83.12 84 PRO A O 1
ATOM 634 N N . SER A 1 85 ? 10.296 -0.589 2.990 1.00 84.25 85 SER A N 1
ATOM 635 C CA . SER A 1 85 ? 10.252 0.823 3.384 1.00 84.25 85 SER A CA 1
ATOM 636 C C . SER A 1 85 ? 9.140 1.541 2.624 1.00 84.25 85 SER A C 1
ATOM 638 O O . SER A 1 85 ? 9.054 1.393 1.405 1.00 84.25 85 SER A O 1
ATOM 640 N N . ALA A 1 86 ? 8.283 2.289 3.322 1.00 83.38 86 ALA A N 1
ATOM 641 C CA . ALA A 1 86 ? 7.243 3.094 2.679 1.00 83.38 86 ALA A CA 1
ATOM 642 C C . ALA A 1 86 ? 7.833 4.356 2.031 1.00 83.38 86 ALA A C 1
ATOM 644 O O . ALA A 1 86 ? 8.823 4.898 2.529 1.00 83.38 86 ALA A O 1
ATOM 645 N N . ILE A 1 87 ? 7.212 4.805 0.937 1.00 80.19 87 ILE A N 1
ATOM 646 C CA . ILE A 1 87 ? 7.572 6.022 0.191 1.00 80.19 87 ILE A CA 1
ATOM 647 C C . ILE A 1 87 ? 6.387 6.961 0.002 1.00 80.19 87 ILE A C 1
ATOM 649 O O . ILE A 1 87 ? 5.234 6.474 0.038 1.00 80.19 87 ILE A O 1
#

Solvent-accessible surface area (backbone atoms only — not comparable to full-atom values): 5265 Å² total; per-residue (Å²): 69,29,46,28,74,30,82,57,73,49,75,52,78,56,63,45,76,39,34,37,73,38,77,95,77,31,76,60,80,52,100,56,75,49,73,44,76,72,34,86,88,59,48,71,71,54,51,51,49,45,46,57,71,44,52,51,47,52,42,54,49,34,51,73,71,71,44,82,54,66,44,77,49,77,69,53,66,48,84,48,96,94,42,81,40,79,110

Sequence (87 aa):
MALTDGRNFTMFPPYLDFKTHKENNQGPMTGGMGCVCPTIRCTESMFQALAQGFMARTIAGLGKEGLDFPGFIAIDVILTHDGPSAI

pLDDT: mean 92.34, std 4.17, range [77.94, 97.5]

Mean predicted aligned error: 3.46 Å